Protein AF-A0A090QD27-F1 (afdb_monomer)

Foldseek 3Di:
DADEAEFEACPPPRLVVQLVVVVPHHYKYWYFDPPPDRDIDTDRSDD

Sequence (47 aa):
MKKKITIIGLGYVGLPLARLFATKYSVVGFDIKLHELMKLTMVSIVR

pLDDT: mean 83.55, std 11.46, range [54.03, 94.19]

Mean predicted aligned error: 5.51 Å

Secondary structure (DSSP, 8-state):
-PPEEEEE--STTHHHHHHHHTTTSEEEEEEEETTSTTEEEEEE---

Solvent-accessible surface area (backbone atoms only — not comparable to full-atom values): 2946 Å² total; per-residue (Å²): 135,86,72,71,48,77,46,78,46,56,52,90,66,37,41,61,49,46,50,61,47,44,78,82,35,57,48,46,35,32,33,72,44,80,89,52,86,77,39,78,43,81,42,84,66,71,136

Structure (mmCIF, N/CA/C/O backbone):
data_AF-A0A090QD27-F1
#
_entry.id   AF-A0A090QD27-F1
#
loop_
_atom_site.group_PDB
_atom_site.id
_atom_site.type_symbol
_atom_site.label_atom_id
_atom_site.label_alt_id
_atom_site.label_comp_id
_atom_site.label_asym_id
_atom_site.label_entity_id
_atom_site.label_seq_id
_atom_site.pdbx_PDB_ins_code
_atom_site.Cartn_x
_atom_site.Cartn_y
_atom_site.Cartn_z
_atom_site.occupancy
_atom_site.B_iso_or_equiv
_atom_site.auth_seq_id
_atom_site.auth_comp_id
_atom_site.auth_asym_id
_atom_site.auth_atom_id
_atom_site.pdbx_PDB_model_num
ATOM 1 N N . MET A 1 1 ? -21.780 6.309 2.832 1.00 61.72 1 MET A N 1
ATOM 2 C CA . MET A 1 1 ? -20.907 6.265 1.635 1.00 61.72 1 MET A CA 1
ATOM 3 C C . MET A 1 1 ? -19.542 5.709 2.045 1.00 61.72 1 MET A C 1
ATOM 5 O O . MET A 1 1 ? -18.899 6.326 2.886 1.00 61.72 1 MET A O 1
ATOM 9 N N . LYS A 1 2 ? -19.115 4.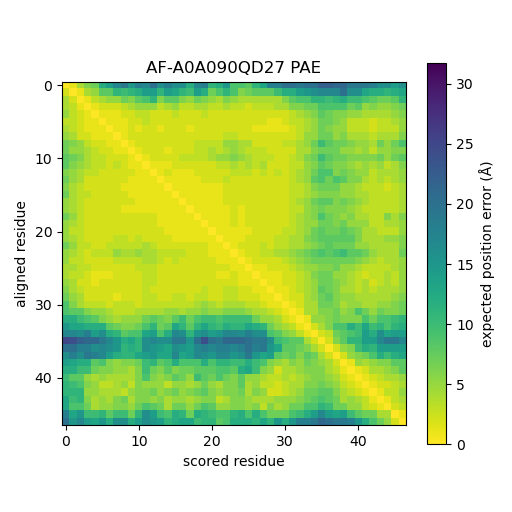529 1.564 1.00 71.75 2 LYS A N 1
ATOM 10 C CA . LYS A 1 2 ? -17.774 3.996 1.893 1.00 71.75 2 LYS A CA 1
ATOM 11 C C . LYS A 1 2 ? -16.735 4.683 1.000 1.00 71.75 2 LYS A C 1
ATOM 13 O O . LYS A 1 2 ? -16.824 4.575 -0.219 1.00 71.75 2 LYS A O 1
ATOM 18 N N . LYS A 1 3 ? -15.781 5.402 1.598 1.00 82.31 3 LYS A N 1
ATOM 19 C CA . LYS A 1 3 ? -14.681 6.050 0.866 1.00 82.31 3 LYS A CA 1
ATOM 20 C C . LYS A 1 3 ? -13.748 4.967 0.311 1.00 82.31 3 LYS A C 1
ATOM 22 O O . LYS A 1 3 ? -13.277 4.123 1.072 1.00 82.31 3 LYS A O 1
ATOM 27 N N . LYS A 1 4 ? -13.519 4.986 -1.003 1.00 87.62 4 LYS A N 1
ATOM 28 C CA . LYS A 1 4 ? -12.512 4.162 -1.685 1.00 87.62 4 LYS A CA 1
ATOM 29 C C . LYS A 1 4 ? -11.307 5.032 -2.005 1.00 87.62 4 LYS A C 1
ATOM 31 O O . LYS A 1 4 ? -11.477 6.157 -2.470 1.00 87.62 4 LYS A O 1
ATOM 36 N N . ILE A 1 5 ? -10.116 4.515 -1.743 1.00 90.88 5 ILE A N 1
ATOM 37 C CA . ILE A 1 5 ? -8.856 5.204 -2.017 1.00 90.88 5 ILE A CA 1
ATOM 38 C C . ILE A 1 5 ? -8.233 4.544 -3.241 1.00 90.88 5 ILE A C 1
ATOM 40 O O . ILE A 1 5 ? -8.153 3.320 -3.314 1.00 90.88 5 ILE A O 1
ATOM 44 N N . THR A 1 6 ? -7.803 5.349 -4.206 1.00 93.69 6 THR A N 1
ATOM 45 C CA . THR A 1 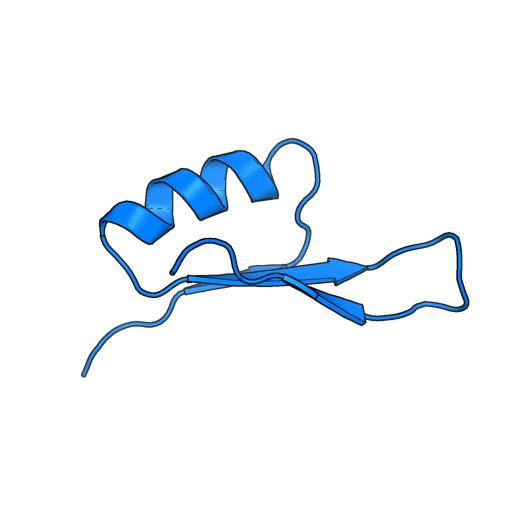6 ? -7.069 4.857 -5.374 1.00 93.69 6 THR A CA 1
ATOM 46 C C . THR A 1 6 ? -5.651 5.395 -5.322 1.00 93.69 6 THR A C 1
ATOM 48 O O . THR A 1 6 ? -5.463 6.586 -5.082 1.00 93.69 6 THR A O 1
ATOM 51 N N . ILE A 1 7 ? -4.666 4.523 -5.523 1.00 92.25 7 ILE A N 1
ATOM 52 C CA . ILE A 1 7 ? -3.243 4.878 -5.534 1.00 92.25 7 ILE A CA 1
ATOM 53 C C . ILE A 1 7 ? -2.680 4.537 -6.9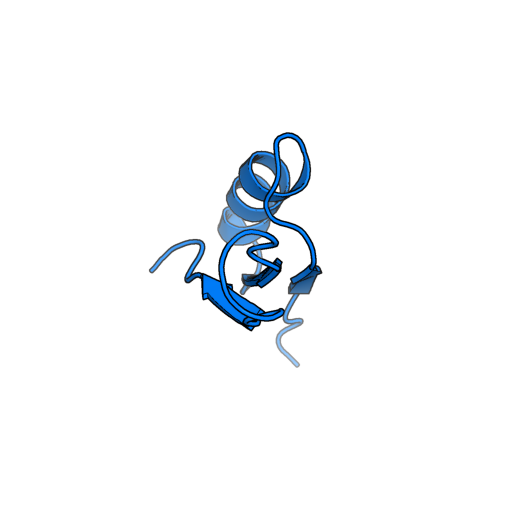10 1.00 92.25 7 ILE A C 1
ATOM 55 O O . ILE A 1 7 ? -2.821 3.407 -7.372 1.00 92.25 7 ILE A O 1
ATOM 59 N N . ILE A 1 8 ? -2.066 5.524 -7.564 1.00 91.75 8 ILE A N 1
ATOM 60 C CA . ILE A 1 8 ? -1.450 5.395 -8.887 1.00 91.75 8 ILE A CA 1
ATOM 61 C C . ILE A 1 8 ? 0.064 5.534 -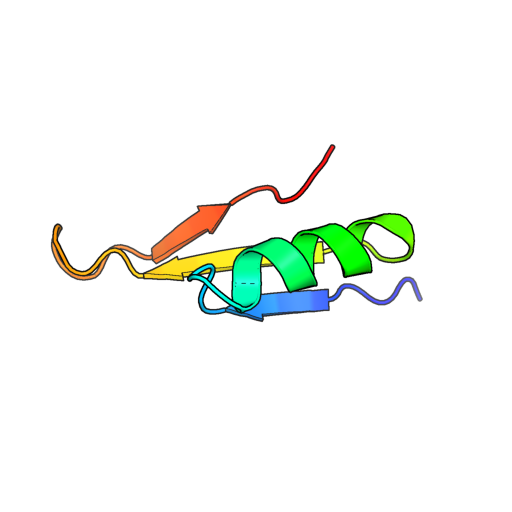8.708 1.00 91.75 8 ILE A C 1
ATOM 63 O O . ILE A 1 8 ? 0.529 6.534 -8.166 1.00 91.75 8 ILE A O 1
ATOM 67 N N . GLY A 1 9 ? 0.809 4.522 -9.148 1.00 90.19 9 GLY A N 1
ATOM 68 C CA . GLY A 1 9 ? 2.241 4.360 -8.911 1.00 90.19 9 GLY A CA 1
ATOM 69 C C . GLY A 1 9 ? 2.498 3.511 -7.668 1.00 90.19 9 GLY A C 1
ATOM 70 O O . GLY A 1 9 ? 2.528 4.024 -6.551 1.00 90.19 9 GLY A O 1
ATOM 71 N N . LEU A 1 10 ? 2.721 2.210 -7.858 1.00 89.94 10 LEU A N 1
ATOM 72 C CA . LEU A 1 10 ? 3.002 1.240 -6.787 1.00 89.94 10 LEU A CA 1
ATOM 73 C C . LEU A 1 10 ? 4.498 0.939 -6.672 1.00 89.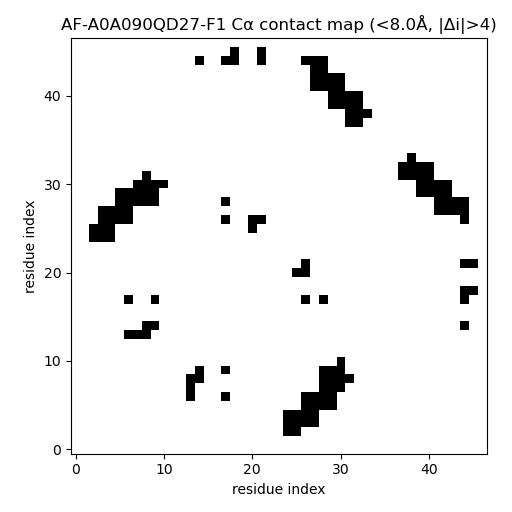94 10 LEU A C 1
ATOM 75 O O . LEU A 1 10 ? 4.904 -0.174 -6.346 1.00 89.94 10 LEU A O 1
ATOM 79 N N . GLY A 1 11 ? 5.320 1.954 -6.928 1.00 87.56 11 GLY A N 1
ATOM 80 C CA . GLY A 1 11 ? 6.7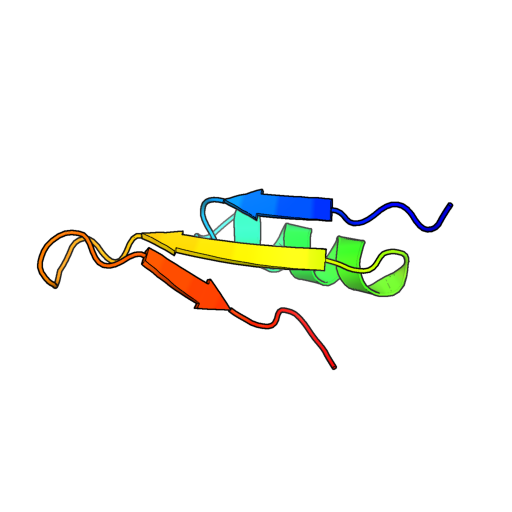52 1.891 -6.686 1.00 87.56 11 GLY A CA 1
ATOM 81 C C . GLY A 1 11 ? 7.083 1.817 -5.192 1.00 87.56 11 GLY A C 1
ATOM 82 O O . GLY A 1 11 ? 6.236 1.548 -4.337 1.00 87.56 11 GLY A O 1
ATOM 83 N N . TYR A 1 12 ? 8.333 2.132 -4.869 1.00 91.31 12 TYR A N 1
ATOM 84 C CA . TYR A 1 12 ? 8.890 1.998 -3.522 1.00 91.31 12 TYR A CA 1
ATOM 85 C C . TYR A 1 12 ? 8.054 2.655 -2.408 1.00 91.31 12 TYR A C 1
ATOM 87 O O . TYR A 1 12 ? 7.940 2.095 -1.326 1.00 91.31 12 TYR A O 1
ATOM 95 N N . VAL A 1 13 ? 7.434 3.813 -2.668 1.00 93.44 13 VAL A N 1
ATOM 96 C CA . VAL A 1 13 ? 6.606 4.530 -1.677 1.00 93.44 13 VAL A CA 1
ATOM 97 C C . VAL A 1 13 ? 5.132 4.133 -1.762 1.00 93.44 13 VAL A C 1
ATOM 99 O O . VAL A 1 13 ? 4.470 3.950 -0.740 1.00 93.44 13 VAL A O 1
ATOM 102 N N . GLY A 1 14 ? 4.606 3.986 -2.979 1.00 92.44 14 GLY A N 1
ATOM 103 C CA . GLY A 1 14 ? 3.179 3.770 -3.200 1.00 92.44 14 GLY A CA 1
ATOM 104 C C . GLY A 1 14 ? 2.687 2.423 -2.685 1.00 92.44 14 GLY A C 1
ATOM 105 O O . GLY A 1 14 ? 1.605 2.356 -2.106 1.00 92.44 14 GLY A O 1
ATOM 106 N N . LEU A 1 15 ? 3.486 1.360 -2.821 1.00 93.25 15 LEU A N 1
ATOM 107 C CA . LEU A 1 15 ? 3.078 0.018 -2.403 1.00 93.25 15 LEU A CA 1
ATOM 108 C C . LEU A 1 15 ? 3.028 -0.164 -0.870 1.00 93.25 15 LEU A C 1
ATOM 110 O O . LEU A 1 15 ? 1.999 -0.639 -0.378 1.00 93.25 15 LEU A O 1
ATOM 114 N N . PRO A 1 16 ? 4.047 0.239 -0.078 1.00 94.19 16 PRO A N 1
ATOM 115 C CA . PRO A 1 16 ? 3.947 0.213 1.384 1.00 94.19 16 PRO A CA 1
ATOM 116 C C . PRO A 1 16 ? 2.796 1.078 1.906 1.00 94.19 16 PRO A C 1
ATOM 118 O O . PRO A 1 16 ? 2.059 0.660 2.801 1.00 94.19 16 PRO A O 1
ATOM 121 N N . LEU A 1 17 ? 2.594 2.257 1.309 1.00 93.31 17 LEU A N 1
ATOM 122 C CA . LEU A 1 17 ? 1.535 3.182 1.702 1.00 93.31 17 LEU A CA 1
ATOM 123 C C . LEU A 1 17 ? 0.140 2.616 1.398 1.00 93.31 17 LEU A C 1
ATOM 125 O O . LEU A 1 17 ? -0.750 2.662 2.250 1.00 93.31 17 LEU A O 1
ATOM 129 N N . ALA A 1 18 ? -0.039 2.019 0.218 1.00 93.94 18 ALA A N 1
ATOM 130 C CA . ALA A 1 18 ? -1.276 1.346 -0.156 1.00 93.94 18 ALA A CA 1
ATOM 131 C C . ALA A 1 18 ? -1.620 0.219 0.817 1.00 93.94 18 ALA A C 1
ATOM 133 O O . ALA A 1 18 ? -2.771 0.095 1.241 1.00 93.94 18 ALA A O 1
ATOM 134 N N . ARG A 1 19 ? -0.612 -0.556 1.224 1.00 92.38 19 ARG A N 1
ATOM 135 C CA . ARG A 1 19 ? -0.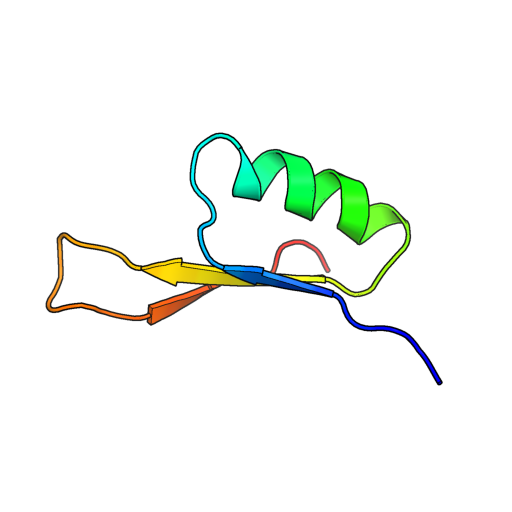770 -1.657 2.174 1.00 92.38 19 ARG A CA 1
ATOM 136 C C . ARG A 1 19 ? -1.179 -1.171 3.566 1.00 92.38 19 ARG A C 1
ATOM 138 O O . ARG A 1 19 ? -2.042 -1.786 4.186 1.00 92.38 19 ARG A O 1
ATOM 145 N N . LEU A 1 20 ? -0.631 -0.047 4.033 1.00 93.38 20 LEU A N 1
ATOM 146 C CA . LEU A 1 20 ? -1.044 0.577 5.295 1.00 93.38 20 LEU A CA 1
ATOM 147 C C . LEU A 1 20 ? -2.488 1.087 5.236 1.00 93.38 20 LEU A C 1
ATOM 149 O O . LEU A 1 20 ? -3.273 0.816 6.147 1.00 93.38 20 LEU A O 1
ATOM 153 N N . PHE A 1 21 ? -2.873 1.779 4.161 1.00 91.94 21 PHE A N 1
ATOM 154 C CA . PHE A 1 21 ? -4.235 2.305 4.023 1.00 91.94 21 PHE A CA 1
ATOM 155 C C . PHE A 1 21 ? -5.290 1.215 3.855 1.00 91.94 21 PHE A C 1
ATOM 157 O O . PHE A 1 21 ? -6.422 1.392 4.313 1.00 91.94 21 PHE A O 1
ATOM 164 N N . ALA A 1 22 ? -4.923 0.079 3.267 1.00 92.44 22 ALA A N 1
ATOM 165 C CA . ALA A 1 22 ? -5.850 -1.017 3.045 1.00 92.44 22 ALA A CA 1
ATOM 166 C C . ALA A 1 22 ? -6.321 -1.711 4.336 1.00 92.44 22 ALA A C 1
ATOM 168 O O . ALA A 1 22 ? -7.328 -2.411 4.327 1.00 92.44 22 ALA A O 1
ATOM 169 N N . THR A 1 23 ? -5.654 -1.458 5.469 1.00 90.50 23 THR A N 1
ATOM 170 C CA . THR A 1 23 ? -6.101 -1.931 6.792 1.00 90.50 23 THR A CA 1
ATOM 171 C C . THR A 1 23 ? -7.366 -1.227 7.295 1.00 90.50 23 THR A C 1
ATOM 173 O O . THR A 1 23 ? -8.093 -1.777 8.118 1.00 90.50 23 THR A O 1
ATOM 176 N N . LYS A 1 24 ? -7.632 -0.002 6.822 1.00 89.31 24 LYS A N 1
ATOM 177 C CA . LYS A 1 24 ? -8.749 0.842 7.287 1.00 89.31 24 LYS A CA 1
ATOM 178 C C . LYS A 1 24 ? -9.721 1.226 6.174 1.00 89.31 24 LYS A C 1
ATOM 180 O O . LYS A 1 24 ? -10.868 1.567 6.457 1.00 89.31 24 LYS A O 1
ATOM 185 N N . TYR A 1 25 ? -9.278 1.185 4.921 1.00 90.38 25 TYR A N 1
ATOM 186 C CA . TYR A 1 25 ? -10.044 1.633 3.765 1.00 90.38 25 TYR A CA 1
ATOM 187 C C . TYR A 1 25 ? -9.984 0.611 2.638 1.00 90.38 25 TYR A C 1
ATOM 189 O O . TYR A 1 25 ? -9.024 -0.136 2.500 1.00 90.38 25 TYR A O 1
ATOM 197 N N . SER A 1 26 ? -10.999 0.614 1.777 1.00 91.44 26 SER A N 1
ATOM 198 C CA . SER A 1 26 ? -10.932 -0.137 0.526 1.00 91.44 26 SER A CA 1
ATOM 199 C C . SER A 1 26 ? -10.000 0.610 -0.432 1.00 91.44 26 SER A C 1
ATOM 201 O O . SER A 1 26 ? -10.320 1.723 -0.861 1.00 91.44 26 SER A O 1
ATOM 203 N N . VAL A 1 27 ? -8.836 0.020 -0.711 1.00 92.94 27 VAL A N 1
ATOM 204 C CA . VAL A 1 27 ? -7.787 0.604 -1.555 1.00 92.94 27 VAL A CA 1
ATOM 205 C C . VAL A 1 27 ? -7.674 -0.169 -2.867 1.00 92.94 27 VAL A C 1
ATOM 207 O O . VAL A 1 27 ? -7.609 -1.397 -2.861 1.00 92.94 27 VAL A O 1
ATOM 210 N N . VAL A 1 28 ? -7.610 0.550 -3.986 1.00 91.62 28 VAL A N 1
ATOM 211 C CA . VAL A 1 28 ? -7.293 0.002 -5.314 1.00 91.62 28 VAL A CA 1
ATOM 212 C C . VAL A 1 28 ? -5.971 0.605 -5.789 1.00 91.62 28 VAL A C 1
ATOM 214 O O . VAL A 1 28 ? -5.778 1.817 -5.692 1.00 91.62 28 VAL A O 1
ATOM 217 N N . GLY A 1 29 ? -5.050 -0.230 -6.272 1.00 91.56 29 GLY A N 1
ATOM 218 C CA . GLY A 1 29 ? -3.742 0.202 -6.759 1.00 91.56 29 GLY A CA 1
ATOM 219 C C . GLY A 1 29 ? -3.603 0.059 -8.275 1.00 91.56 29 GLY A C 1
ATOM 220 O O . GLY A 1 29 ? -4.031 -0.947 -8.844 1.00 91.56 29 GLY A O 1
ATOM 221 N N . PHE A 1 30 ? -2.965 1.033 -8.918 1.00 91.06 30 PHE A N 1
ATOM 222 C CA . PHE A 1 30 ? -2.594 0.995 -10.333 1.00 91.06 30 PHE A CA 1
ATOM 223 C C . PHE A 1 30 ? -1.112 1.308 -10.507 1.00 91.06 30 PHE A C 1
ATOM 225 O O . PHE A 1 30 ? -0.594 2.213 -9.857 1.00 91.06 30 PHE A O 1
ATOM 232 N N . ASP A 1 31 ? -0.442 0.598 -11.411 1.00 87.56 31 ASP A N 1
ATOM 233 C CA . ASP A 1 31 ? 0.967 0.831 -11.735 1.00 87.56 31 ASP A CA 1
ATOM 234 C C . ASP A 1 31 ? 1.206 0.795 -13.249 1.00 87.56 31 ASP A C 1
ATOM 236 O O . ASP A 1 31 ? 0.556 0.028 -13.971 1.00 87.56 31 ASP A O 1
ATOM 240 N N . ILE A 1 32 ? 2.121 1.640 -13.732 1.00 84.31 32 ILE A N 1
ATOM 241 C CA . ILE A 1 32 ? 2.496 1.718 -15.149 1.00 84.31 32 ILE A CA 1
ATOM 242 C C . ILE A 1 32 ? 3.801 0.949 -15.328 1.00 84.31 32 ILE A C 1
ATOM 244 O O . ILE A 1 32 ? 4.854 1.378 -14.855 1.00 84.31 32 ILE A O 1
ATOM 248 N N . LYS A 1 33 ? 3.752 -0.174 -16.051 1.00 73.62 33 LYS A N 1
ATOM 249 C CA . LYS A 1 33 ? 4.965 -0.923 -16.396 1.00 73.62 33 LYS A CA 1
ATOM 250 C C . LYS A 1 33 ? 5.586 -0.327 -17.654 1.00 73.62 33 LYS A C 1
ATOM 252 O O . LYS A 1 33 ? 5.062 -0.498 -18.749 1.00 73.62 33 LYS A O 1
ATOM 257 N N . LEU A 1 34 ? 6.71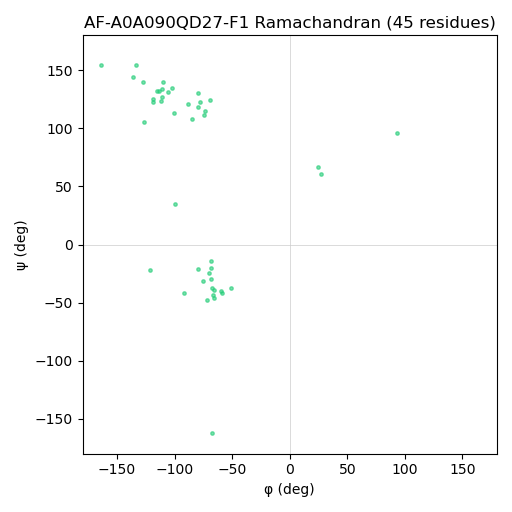7 0.357 -17.492 1.00 68.81 34 LEU A N 1
ATOM 258 C CA . LEU A 1 34 ? 7.409 1.055 -18.583 1.00 68.81 34 LEU A CA 1
ATOM 259 C C . LEU A 1 34 ? 8.023 0.103 -19.635 1.00 68.81 34 LEU A C 1
ATOM 261 O O . LEU A 1 34 ? 8.292 0.526 -20.751 1.00 68.81 34 LEU A O 1
ATOM 265 N N . HIS A 1 35 ? 8.245 -1.170 -19.287 1.00 67.19 35 HIS A N 1
ATOM 266 C CA . HIS A 1 35 ? 8.957 -2.139 -20.134 1.00 67.19 35 HIS A CA 1
ATOM 267 C C . HIS A 1 35 ? 8.103 -2.754 -21.260 1.00 67.19 35 HIS A C 1
ATOM 269 O O . HIS A 1 35 ? 8.648 -3.209 -22.257 1.00 67.19 35 HIS A O 1
ATOM 275 N N . GLU A 1 36 ? 6.776 -2.726 -21.146 1.00 54.03 36 GLU A N 1
ATOM 276 C CA . GLU A 1 36 ? 5.858 -3.260 -22.156 1.00 54.03 36 GLU A CA 1
ATOM 277 C C . GLU A 1 36 ? 4.862 -2.161 -22.515 1.00 54.03 36 GLU A C 1
ATOM 279 O O . GLU A 1 36 ? 3.997 -1.844 -21.698 1.00 54.03 36 GLU A O 1
ATOM 284 N N . LEU A 1 37 ? 5.036 -1.553 -23.697 1.00 60.03 37 LEU A N 1
ATOM 285 C CA . LEU A 1 37 ? 4.079 -0.681 -24.396 1.00 60.03 37 LEU A CA 1
ATOM 286 C C . LEU A 1 37 ? 3.049 -0.001 -23.458 1.00 60.03 37 LEU A C 1
ATOM 288 O O . LEU A 1 37 ? 1.883 -0.370 -23.463 1.00 60.03 37 LEU A O 1
ATOM 292 N N . MET A 1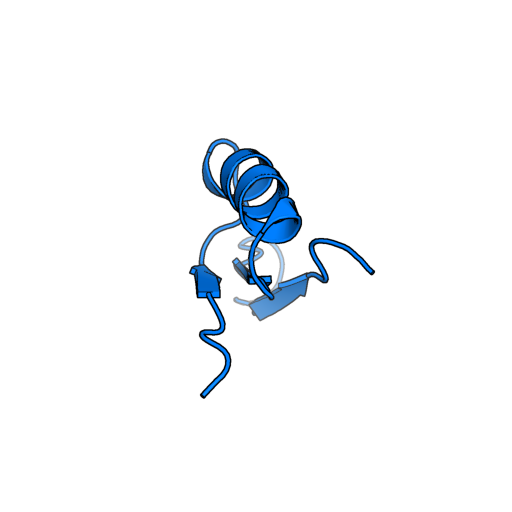 38 ? 3.502 0.912 -22.582 1.00 62.34 38 MET A N 1
ATOM 293 C CA . MET A 1 38 ? 2.695 1.638 -21.575 1.00 62.34 38 MET A CA 1
ATOM 294 C C . MET A 1 38 ? 1.425 0.899 -21.098 1.00 62.34 38 MET A C 1
ATOM 296 O O . MET A 1 38 ? 0.301 1.378 -21.258 1.00 62.34 38 MET A O 1
ATOM 300 N N . LYS A 1 39 ? 1.581 -0.289 -20.507 1.00 74.44 39 LYS A N 1
ATOM 301 C CA . LYS A 1 39 ? 0.443 -1.058 -19.989 1.00 74.44 39 LYS A CA 1
ATOM 302 C C . LYS A 1 39 ? 0.121 -0.666 -18.546 1.00 74.44 39 LYS A C 1
ATOM 304 O O . LYS A 1 39 ? 0.945 -0.836 -17.644 1.00 74.44 39 LYS A O 1
ATOM 309 N N . LEU A 1 40 ? -1.106 -0.194 -18.310 1.00 79.06 40 LEU A N 1
ATOM 310 C CA . LEU A 1 40 ? -1.628 0.020 -16.960 1.00 79.06 40 LEU A CA 1
ATOM 311 C C . LEU A 1 40 ? -2.048 -1.325 -16.357 1.00 79.06 40 LEU A C 1
ATOM 313 O O . LEU A 1 40 ? -2.877 -2.037 -16.925 1.00 79.06 40 LEU A O 1
ATOM 317 N N . THR A 1 41 ? -1.483 -1.677 -15.205 1.00 80.12 41 THR A N 1
ATOM 318 C CA . THR A 1 41 ? -1.830 -2.913 -14.493 1.00 80.12 41 THR A CA 1
ATOM 319 C C . THR A 1 41 ? -2.573 -2.574 -13.209 1.00 80.12 41 THR A C 1
ATOM 321 O O . THR A 1 41 ? -2.086 -1.794 -12.390 1.00 80.12 41 THR A O 1
ATOM 324 N N . MET A 1 42 ? -3.751 -3.172 -13.022 1.00 81.75 42 MET A N 1
ATOM 325 C CA . MET A 1 42 ? -4.463 -3.116 -11.747 1.00 81.75 42 MET A CA 1
ATOM 326 C C . MET A 1 42 ? -3.849 -4.127 -10.782 1.00 81.75 42 MET A C 1
ATOM 328 O O . MET A 1 42 ? -3.693 -5.302 -11.119 1.00 81.75 42 MET A O 1
ATOM 332 N N . VAL A 1 43 ? -3.545 -3.678 -9.570 1.00 81.25 43 VAL A N 1
ATOM 333 C CA . VAL A 1 43 ? -3.020 -4.523 -8.500 1.00 81.25 43 VAL A CA 1
ATOM 334 C C . VAL A 1 43 ? -4.000 -4.491 -7.336 1.00 81.25 43 VAL A C 1
ATOM 336 O O . VAL A 1 43 ? -4.322 -3.437 -6.783 1.00 81.25 43 VAL A O 1
ATOM 339 N N . SER A 1 44 ? -4.481 -5.673 -6.954 1.00 79.38 44 SER A N 1
ATOM 340 C CA . SER A 1 44 ? -5.221 -5.841 -5.707 1.00 79.38 44 SER A CA 1
ATOM 341 C C . SER A 1 44 ? -4.230 -5.757 -4.547 1.00 79.38 44 SER A C 1
ATOM 343 O O . SER A 1 44 ? -3.318 -6.574 -4.444 1.00 79.38 44 SER A O 1
ATOM 345 N N . ILE A 1 45 ? -4.373 -4.725 -3.714 1.00 79.44 45 ILE A N 1
ATOM 346 C CA . ILE A 1 45 ? -3.447 -4.450 -2.606 1.00 79.44 45 ILE A CA 1
ATOM 347 C C . ILE A 1 45 ? -3.679 -5.426 -1.441 1.00 79.44 45 ILE A C 1
ATOM 349 O O . ILE A 1 45 ? -2.729 -5.787 -0.751 1.00 79.44 45 ILE A O 1
ATOM 353 N N . VAL A 1 46 ? -4.920 -5.881 -1.237 1.00 68.06 46 VAL A N 1
ATOM 354 C CA . VAL A 1 46 ? -5.293 -6.941 -0.283 1.00 68.06 46 VAL A CA 1
ATOM 355 C C . VAL A 1 46 ? -6.700 -7.463 -0.604 1.00 68.06 46 VAL A C 1
ATOM 357 O O . VAL A 1 46 ? -7.507 -6.735 -1.190 1.00 68.06 46 VAL A O 1
ATOM 360 N N . ARG A 1 47 ? -6.968 -8.717 -0.214 1.00 54.81 47 ARG A N 1
ATOM 361 C CA . ARG A 1 47 ? -8.325 -9.277 -0.089 1.00 54.81 47 ARG A CA 1
ATOM 362 C C . ARG A 1 47 ? -9.003 -8.720 1.155 1.00 54.81 47 ARG A C 1
ATOM 364 O O . ARG A 1 47 ? -8.288 -8.577 2.171 1.00 54.81 47 ARG A O 1
#

Nearest PDB structures (foldseek):
  4twb-assembly3_E  TM=4.058E-01  e=1.400E+00  Saccharolobus solfataricus
  4m0u-assembly1_A  TM=5.412E-01  e=9.434E+00  Homo sapiens

Radius of gyration: 11.22 Å; Cα contacts (8 Å, |Δi|>4): 73; chains: 1; bounding box: 30×16×32 Å

Organism: Nonlabens ulvanivorans (NCBI:txid906888)

InterPro domains:
  IPR001732 UDP-glucose/GDP-mannose dehydrogenase, N-terminal [PF03721] (3-41)
  IPR036291 NAD(P)-binding domain superfamily [SSF51735] (3-33)